Protein AF-A0A0E3QU26-F1 (afdb_monomer)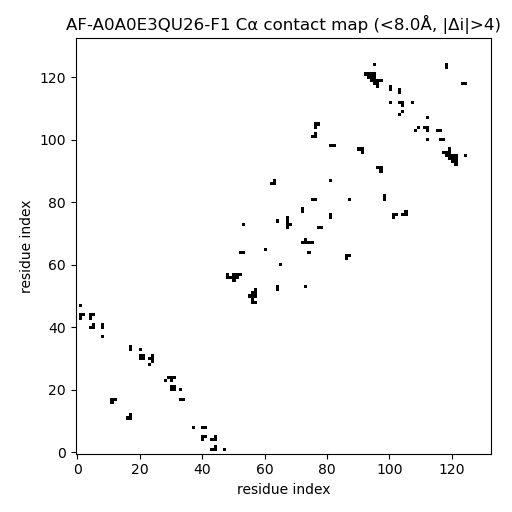

InterPro domains:
  IPR024227 Domain of unknown function DUF3795 [PF12675] (32-89)

pLDDT: mean 93.16, std 6.83, range [55.53, 98.5]

Sequence (133 aa):
MFDLVHKLEETLSNLQFDEYAKLKSEKNPVFEEYPVFIRLLKEIESLKCPVPCREGGGKPVCEIRNCVQGKGYLGCWECSDRCSCTKLDYLRSVHPNLDYHLDLIGKYGPERWFSKRGIHYRWQKESTEKTKP

Mean predicted aligned error: 4.83 Å

Secondary structure (DSSP, 8-state):
-HHHHHHHHHHHHHTTHHHHHHHHHTT-GGGGGHHHHHHHHHHHHHTS-SS-GGGT-SSSS-HHHHHHHHTT-SSGGG-TTGGG-GGGHHHHHH-TTHHHHHHHHHHH-TTTGGGG----SHHHHHHHHHT--

Organism: NCBI:txid1434108

Radius of gyration: 20.46 Å; Cα contacts (8 Å, |Δi|>4): 94; chains: 1; bounding box: 44×45×53 Å

Structure (mmCIF, N/CA/C/O backbone):
data_AF-A0A0E3QU26-F1
#
_entry.id   AF-A0A0E3QU26-F1
#
loop_
_atom_site.group_PDB
_atom_site.id
_atom_site.type_symbol
_atom_site.label_atom_id
_atom_site.label_alt_id
_atom_site.label_comp_id
_atom_site.label_asym_id
_atom_site.label_entity_id
_atom_site.label_seq_id
_atom_site.pdbx_PDB_ins_code
_atom_site.Cartn_x
_atom_site.Cartn_y
_atom_site.Cartn_z
_atom_site.occupancy
_atom_site.B_iso_or_equiv
_atom_site.auth_seq_id
_atom_site.auth_comp_id
_atom_site.auth_asym_id
_atom_site.auth_atom_id
_atom_site.pdbx_PDB_model_num
ATOM 1 N N . MET A 1 1 ? 7.324 -2.588 -0.032 1.00 87.38 1 MET A N 1
ATOM 2 C CA . MET A 1 1 ? 6.882 -2.808 -1.428 1.00 87.38 1 MET A CA 1
ATOM 3 C C . MET A 1 1 ? 7.282 -1.610 -2.266 1.00 87.38 1 MET A C 1
ATOM 5 O O . MET A 1 1 ? 8.192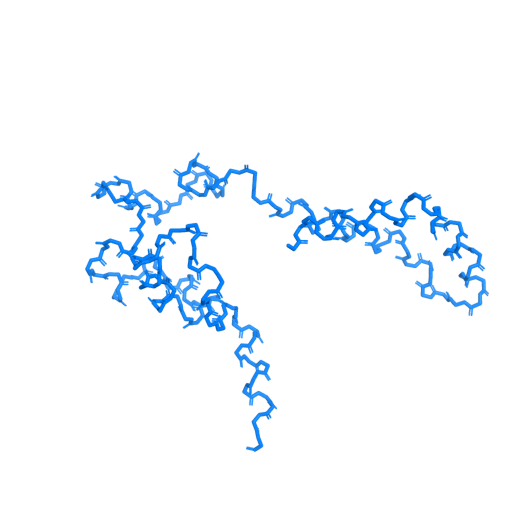 -1.789 -3.052 1.00 87.38 1 MET A O 1
ATOM 9 N N . PHE A 1 2 ? 6.751 -0.409 -2.016 1.00 93.06 2 PHE A N 1
ATOM 10 C CA . PHE A 1 2 ? 7.162 0.812 -2.730 1.00 93.06 2 PHE A CA 1
ATOM 11 C C . PHE A 1 2 ? 8.681 1.049 -2.735 1.00 93.06 2 PHE A C 1
ATOM 13 O O . PHE A 1 2 ? 9.247 1.265 -3.794 1.00 93.06 2 PHE A O 1
ATOM 20 N N . ASP A 1 3 ? 9.365 0.872 -1.599 1.00 92.38 3 ASP A N 1
ATOM 21 C CA . ASP A 1 3 ? 10.830 1.045 -1.550 1.00 92.38 3 ASP A CA 1
ATOM 22 C C . ASP A 1 3 ? 11.592 0.002 -2.393 1.00 92.38 3 ASP A C 1
ATOM 24 O O . ASP A 1 3 ? 12.688 0.266 -2.873 1.00 92.38 3 ASP A O 1
ATOM 28 N N . LEU A 1 4 ? 11.012 -1.190 -2.600 1.00 96.62 4 LEU A N 1
ATOM 29 C CA . LEU A 1 4 ? 11.594 -2.206 -3.485 1.00 96.62 4 LEU A CA 1
ATOM 30 C C . LEU A 1 4 ? 11.391 -1.848 -4.960 1.00 96.62 4 LEU A C 1
ATOM 32 O O . LEU A 1 4 ? 12.270 -2.129 -5.765 1.00 96.62 4 LEU A O 1
ATOM 36 N N . VAL A 1 5 ? 10.248 -1.245 -5.299 1.00 97.25 5 VAL A N 1
ATOM 37 C CA . VAL A 1 5 ? 9.958 -0.748 -6.653 1.00 97.25 5 VAL A CA 1
ATOM 38 C C . VAL A 1 5 ? 10.921 0.385 -6.997 1.00 97.25 5 VAL A C 1
ATOM 40 O O . VAL A 1 5 ? 11.617 0.281 -8.001 1.00 97.25 5 VAL A O 1
ATOM 43 N N . HIS A 1 6 ? 11.066 1.353 -6.088 1.00 96.25 6 HIS A N 1
ATOM 44 C CA . HIS A 1 6 ? 12.020 2.451 -6.217 1.00 96.25 6 HIS A CA 1
ATOM 45 C C . HIS A 1 6 ? 13.453 1.957 -6.405 1.00 96.25 6 HIS A C 1
ATOM 47 O O . HIS A 1 6 ? 14.135 2.335 -7.351 1.00 96.25 6 HIS A O 1
ATOM 53 N N . LYS A 1 7 ? 13.895 1.021 -5.558 1.00 97.88 7 LYS A N 1
ATOM 54 C CA . LYS A 1 7 ? 15.232 0.434 -5.680 1.00 97.88 7 LYS A CA 1
ATOM 55 C C . LYS A 1 7 ? 15.440 -0.288 -7.016 1.00 97.88 7 LYS A C 1
ATOM 57 O O . LYS A 1 7 ? 16.549 -0.275 -7.546 1.00 97.88 7 LYS A O 1
ATOM 62 N N . LEU A 1 8 ? 14.412 -0.956 -7.543 1.00 98.25 8 LEU A N 1
ATOM 63 C CA . LEU A 1 8 ? 14.492 -1.609 -8.848 1.00 98.25 8 LEU A CA 1
ATOM 64 C C . LEU A 1 8 ? 14.623 -0.577 -9.974 1.00 98.25 8 LEU A C 1
ATOM 66 O O . LEU A 1 8 ? 15.496 -0.744 -10.820 1.00 98.25 8 LEU A O 1
ATOM 70 N N . GLU A 1 9 ? 13.799 0.474 -9.969 1.00 97.75 9 GLU A N 1
ATOM 71 C CA . GLU A 1 9 ? 13.859 1.563 -10.954 1.00 97.75 9 GLU A CA 1
ATOM 72 C C . GLU A 1 9 ? 15.235 2.242 -10.950 1.00 97.75 9 GLU A C 1
ATOM 74 O O . GLU A 1 9 ? 15.885 2.310 -11.995 1.00 97.75 9 GLU A O 1
ATOM 79 N N . GLU A 1 10 ? 15.742 2.589 -9.765 1.00 98.12 10 GLU A N 1
ATOM 80 C CA . GLU A 1 10 ? 17.069 3.181 -9.581 1.00 98.12 10 GLU A CA 1
ATOM 81 C C . GLU A 1 10 ? 18.178 2.250 -10.099 1.00 98.12 10 GLU A C 1
ATOM 83 O O . GLU A 1 10 ? 19.086 2.678 -10.814 1.00 98.12 10 GLU A O 1
ATOM 88 N N . THR A 1 11 ? 18.097 0.951 -9.788 1.00 98.44 11 THR A N 1
ATOM 89 C CA . THR A 1 11 ? 19.085 -0.040 -10.247 1.00 98.44 11 THR A CA 1
ATOM 90 C C . THR A 1 11 ? 19.093 -0.157 -11.772 1.00 98.44 11 THR A C 1
ATOM 92 O O . THR A 1 11 ? 20.164 -0.192 -12.376 1.00 98.44 11 THR A O 1
ATOM 95 N N . LEU A 1 12 ? 17.919 -0.200 -12.408 1.00 98.38 12 LEU A N 1
ATOM 96 C CA . LEU A 1 12 ? 17.795 -0.271 -13.866 1.00 98.38 12 LEU A CA 1
ATOM 97 C C . LEU A 1 12 ? 18.330 0.995 -14.543 1.00 98.38 12 LEU A C 1
ATOM 99 O O . LEU A 1 12 ? 19.028 0.895 -15.553 1.00 98.38 12 LEU A O 1
ATOM 103 N N . SER A 1 13 ? 18.049 2.166 -13.966 1.00 97.69 13 SER A N 1
ATOM 104 C CA . SER A 1 13 ? 18.562 3.451 -14.443 1.00 97.69 13 SER A CA 1
ATOM 105 C C . SER A 1 13 ? 20.088 3.527 -14.337 1.00 97.69 13 SER A C 1
ATOM 107 O O . SER A 1 13 ? 20.760 3.867 -15.306 1.00 97.69 13 SER A O 1
ATOM 109 N N . ASN A 1 14 ? 20.660 3.150 -13.189 1.00 98.38 14 ASN A N 1
ATOM 110 C CA . ASN A 1 14 ? 22.110 3.181 -12.958 1.00 98.38 14 ASN A CA 1
ATOM 111 C C . ASN A 1 14 ? 22.887 2.232 -13.880 1.00 98.38 14 ASN A C 1
ATOM 113 O O . ASN A 1 14 ? 24.047 2.485 -14.195 1.00 98.38 14 ASN A O 1
ATOM 117 N N . LEU A 1 15 ? 22.254 1.140 -14.311 1.00 98.19 15 LEU A N 1
ATOM 118 C CA . LEU A 1 15 ? 22.818 0.188 -15.267 1.00 98.19 15 LEU A CA 1
ATOM 119 C C . LEU A 1 15 ? 22.576 0.580 -16.732 1.00 98.19 15 LEU A C 1
ATOM 121 O O . LEU A 1 15 ? 23.006 -0.161 -17.614 1.00 98.19 15 LEU A O 1
ATOM 125 N N . GLN A 1 16 ? 21.881 1.693 -16.994 1.00 97.88 16 GLN A N 1
ATOM 126 C CA . GLN A 1 16 ? 21.469 2.120 -18.337 1.00 97.88 16 GLN A CA 1
ATOM 127 C C . GLN A 1 16 ? 20.737 0.999 -19.092 1.00 97.88 16 GLN A C 1
ATOM 129 O O . GLN A 1 16 ? 21.029 0.671 -20.245 1.00 97.88 16 GLN A O 1
ATOM 134 N N . PHE A 1 17 ? 19.808 0.331 -18.403 1.00 98.38 17 PHE A N 1
ATOM 135 C CA . PHE A 1 17 ? 19.120 -0.837 -18.954 1.00 98.38 17 PHE A CA 1
ATOM 136 C C . PHE A 1 17 ? 18.205 -0.487 -20.142 1.00 98.38 17 PHE A C 1
ATOM 138 O O . PHE A 1 17 ? 17.853 -1.362 -20.929 1.00 98.38 17 PHE A O 1
ATOM 145 N N . ASP A 1 18 ? 17.854 0.785 -20.319 1.00 98.19 18 ASP A N 1
ATOM 146 C CA . ASP A 1 18 ? 17.197 1.309 -21.517 1.00 98.19 18 ASP A CA 1
ATOM 147 C C . ASP A 1 18 ? 18.009 1.054 -22.794 1.00 98.19 18 ASP A C 1
ATOM 149 O O . ASP A 1 18 ? 17.445 0.598 -23.792 1.00 98.19 18 ASP A O 1
ATOM 153 N N . GLU A 1 19 ? 19.329 1.243 -22.756 1.00 98.38 19 GLU A N 1
ATOM 154 C CA . GLU A 1 19 ? 20.207 0.943 -23.895 1.00 98.38 19 GLU A CA 1
ATOM 155 C C . GLU A 1 19 ? 20.256 -0.562 -24.181 1.00 98.38 19 GLU A C 1
ATOM 157 O O . GLU A 1 19 ? 20.181 -0.994 -25.335 1.00 98.38 19 GLU A O 1
ATOM 162 N N . TYR A 1 20 ? 20.297 -1.388 -23.129 1.00 98.00 20 TYR A N 1
ATOM 163 C CA . TYR A 1 20 ? 20.200 -2.841 -23.282 1.00 98.00 20 TYR A CA 1
ATOM 164 C C . TYR A 1 20 ? 18.860 -3.256 -23.901 1.00 98.00 20 TYR A C 1
ATOM 166 O O . TYR A 1 20 ? 18.831 -4.090 -24.809 1.00 98.00 20 TYR A O 1
ATOM 174 N N . ALA A 1 21 ? 17.752 -2.677 -23.437 1.00 98.25 21 ALA A N 1
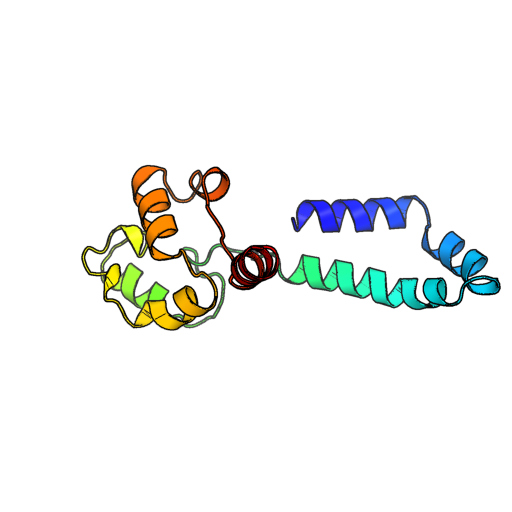ATOM 175 C CA . ALA A 1 21 ? 16.425 -2.962 -23.965 1.00 98.25 21 ALA A CA 1
ATOM 176 C C . ALA A 1 21 ? 16.317 -2.573 -25.445 1.00 98.25 21 ALA A C 1
ATOM 178 O O . ALA A 1 21 ? 15.832 -3.371 -26.246 1.00 98.25 21 ALA A O 1
ATOM 179 N N . LYS A 1 22 ? 16.857 -1.412 -25.828 1.00 98.12 22 LYS A N 1
ATOM 180 C CA . LYS A 1 22 ? 16.924 -0.953 -27.221 1.00 98.12 22 LYS A CA 1
ATOM 181 C C . LYS A 1 22 ? 17.755 -1.877 -28.112 1.00 98.12 22 LYS A C 1
ATOM 183 O O . LYS A 1 22 ? 17.345 -2.172 -29.225 1.00 98.12 22 LYS A O 1
ATOM 188 N N . LEU A 1 23 ? 18.899 -2.368 -27.634 1.00 98.06 23 LEU A N 1
ATOM 189 C CA . LEU A 1 23 ? 19.687 -3.362 -28.371 1.00 98.06 23 LEU A CA 1
ATOM 190 C C . LEU A 1 23 ? 18.922 -4.686 -28.508 1.00 98.06 23 LEU A C 1
ATOM 192 O O . LEU A 1 23 ? 18.978 -5.365 -29.532 1.00 98.06 23 LEU A O 1
ATOM 196 N N . LYS A 1 24 ? 18.224 -5.101 -27.447 1.00 98.00 24 LYS A N 1
ATOM 197 C CA . LYS A 1 24 ? 17.554 -6.399 -27.402 1.00 98.00 24 LYS A CA 1
ATOM 198 C C . LYS A 1 24 ? 16.256 -6.425 -28.207 1.00 98.00 24 LYS A C 1
ATOM 200 O O . LYS A 1 24 ? 15.897 -7.505 -28.690 1.00 98.00 24 LYS A O 1
ATOM 205 N N . SER A 1 25 ? 15.592 -5.282 -28.384 1.00 97.88 25 SER A N 1
ATOM 206 C CA . SER A 1 25 ? 14.343 -5.181 -29.143 1.00 97.88 25 SER A CA 1
ATOM 207 C C . SER A 1 25 ? 14.497 -5.625 -30.597 1.00 97.88 25 SER A C 1
ATOM 209 O O . SER A 1 25 ? 13.581 -6.249 -31.122 1.00 97.88 25 SER A O 1
ATOM 211 N N . GLU A 1 26 ? 15.690 -5.484 -31.190 1.00 97.25 26 GLU A N 1
ATOM 212 C CA . GLU A 1 26 ? 16.013 -5.986 -32.538 1.00 97.25 26 GLU A CA 1
ATOM 213 C C . GLU A 1 26 ? 15.693 -7.478 -32.738 1.00 97.25 26 GLU A C 1
ATOM 215 O O . GLU A 1 26 ? 15.409 -7.922 -33.849 1.00 97.25 26 GLU A O 1
ATOM 220 N N . LYS A 1 27 ? 15.774 -8.277 -31.665 1.00 97.94 27 LYS A N 1
ATOM 221 C CA . LYS A 1 27 ? 15.555 -9.735 -31.695 1.00 97.94 27 LYS A CA 1
ATOM 222 C C . LYS A 1 27 ? 14.399 -10.190 -30.813 1.00 97.94 27 LYS A C 1
ATOM 224 O O . LYS A 1 27 ? 14.015 -11.356 -30.874 1.00 97.94 27 LYS A O 1
ATOM 229 N N . ASN A 1 28 ? 13.893 -9.319 -29.947 1.00 97.94 28 ASN A N 1
ATOM 230 C CA . ASN A 1 28 ? 12.790 -9.619 -29.049 1.00 97.94 28 ASN A CA 1
ATOM 231 C C . ASN A 1 28 ? 11.915 -8.368 -28.850 1.00 97.94 28 ASN A C 1
ATOM 233 O O . ASN A 1 28 ? 12.219 -7.566 -27.962 1.00 97.94 28 ASN A O 1
ATOM 237 N N . PRO A 1 29 ? 10.806 -8.245 -29.602 1.00 97.25 29 PRO A N 1
ATOM 238 C CA . PRO A 1 29 ? 9.920 -7.081 -29.563 1.00 97.25 29 PRO A CA 1
ATOM 239 C C . PRO A 1 29 ? 9.357 -6.742 -28.178 1.00 97.25 29 PRO A C 1
ATOM 241 O O . PRO A 1 29 ? 9.009 -5.599 -27.927 1.00 97.25 29 PRO A O 1
ATOM 244 N N . VAL A 1 30 ? 9.322 -7.689 -27.229 1.00 98.25 30 VAL A N 1
ATOM 245 C CA . VAL A 1 30 ? 8.890 -7.405 -25.845 1.00 98.25 30 VAL A CA 1
ATOM 246 C C . VAL A 1 30 ? 9.729 -6.294 -25.204 1.00 98.25 30 VAL A C 1
ATOM 248 O O . VAL A 1 30 ? 9.223 -5.541 -24.379 1.00 98.25 30 VAL A O 1
ATOM 251 N N . PHE A 1 31 ? 11.003 -6.155 -25.583 1.00 98.31 31 PHE A N 1
ATOM 252 C CA . PHE A 1 31 ? 11.859 -5.097 -25.045 1.00 98.31 31 PHE A CA 1
ATOM 253 C C . PHE A 1 31 ? 11.499 -3.692 -25.557 1.00 98.31 31 PHE A C 1
ATOM 255 O O . PHE A 1 31 ? 11.919 -2.715 -24.940 1.00 98.31 31 PHE A O 1
ATOM 262 N N . GLU A 1 32 ? 10.667 -3.561 -26.597 1.00 98.19 32 GLU A N 1
ATOM 263 C CA . GLU A 1 32 ? 10.081 -2.272 -26.998 1.00 98.19 32 GLU A CA 1
ATOM 264 C C . GLU A 1 32 ? 9.139 -1.713 -25.919 1.00 98.19 32 GLU A C 1
ATOM 266 O O . GLU A 1 32 ? 8.993 -0.500 -25.796 1.00 98.19 32 GLU A O 1
ATOM 271 N N . GLU A 1 33 ? 8.567 -2.580 -25.076 1.00 98.50 33 GLU A N 1
ATOM 272 C CA . GLU A 1 33 ? 7.682 -2.203 -23.967 1.00 98.50 33 GLU A CA 1
ATOM 273 C C . GLU A 1 33 ? 8.444 -1.698 -22.731 1.00 98.50 33 GLU A C 1
ATOM 275 O O . GLU A 1 33 ? 7.830 -1.312 -21.733 1.00 98.50 33 GLU A O 1
ATOM 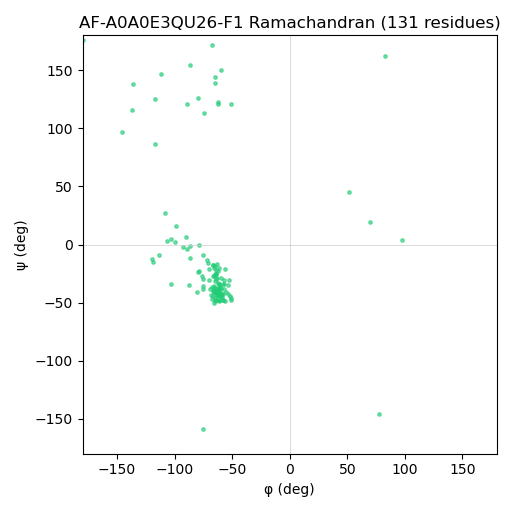280 N N . TYR A 1 34 ? 9.780 -1.657 -22.757 1.00 98.38 34 TYR A N 1
ATOM 281 C CA . TYR A 1 34 ? 10.576 -1.184 -21.621 1.00 98.38 34 TYR A CA 1
ATOM 282 C C . TYR A 1 34 ? 10.166 0.217 -21.114 1.00 98.38 34 TYR A C 1
ATOM 284 O O . TYR A 1 34 ? 10.004 0.381 -19.901 1.00 98.38 34 TYR A O 1
ATOM 292 N N . PRO A 1 35 ? 9.882 1.221 -21.971 1.00 98.12 35 PRO A N 1
ATOM 293 C CA . PRO A 1 35 ? 9.362 2.505 -21.507 1.00 98.12 35 PRO A CA 1
ATOM 294 C C . PRO A 1 35 ? 8.011 2.381 -20.792 1.00 98.12 35 PRO A C 1
ATOM 296 O O . PRO A 1 35 ? 7.739 3.132 -19.857 1.00 98.12 35 PRO A O 1
ATOM 299 N N . VAL A 1 36 ? 7.154 1.445 -21.209 1.00 98.38 36 VAL A N 1
ATOM 300 C CA . VAL A 1 36 ? 5.865 1.174 -20.553 1.00 98.38 36 VAL A CA 1
ATOM 301 C C . VAL A 1 36 ? 6.090 0.556 -19.179 1.00 98.38 36 VAL A C 1
ATOM 303 O O . VAL A 1 36 ? 5.477 0.992 -18.205 1.00 98.38 36 VAL A O 1
ATOM 306 N N . PHE A 1 37 ? 7.015 -0.397 -19.082 1.00 98.06 37 PHE A N 1
ATOM 307 C CA . PHE A 1 37 ? 7.417 -1.008 -17.821 1.00 98.06 37 PHE A CA 1
ATOM 308 C C . PHE A 1 37 ? 7.943 0.031 -16.820 1.00 98.06 37 PHE A C 1
ATOM 310 O O . PHE A 1 37 ? 7.464 0.073 -15.688 1.00 98.06 37 PHE A O 1
ATOM 317 N N . ILE A 1 38 ? 8.843 0.929 -17.237 1.00 98.19 38 ILE A N 1
ATOM 318 C CA . ILE A 1 38 ? 9.352 2.000 -16.365 1.00 98.19 38 ILE A CA 1
ATOM 319 C C . ILE A 1 38 ? 8.239 2.956 -15.927 1.00 98.19 38 ILE A C 1
ATOM 321 O O . ILE A 1 38 ? 8.176 3.317 -14.752 1.00 98.19 38 ILE A O 1
ATOM 325 N N . ARG A 1 39 ? 7.319 3.337 -16.826 1.00 98.00 39 ARG A N 1
ATOM 326 C CA . ARG A 1 39 ? 6.146 4.137 -16.432 1.00 98.00 39 ARG A CA 1
ATOM 327 C C . ARG A 1 39 ? 5.310 3.420 -15.377 1.00 98.00 39 ARG A C 1
ATOM 329 O O . ARG A 1 39 ? 4.913 4.049 -14.405 1.00 98.00 39 ARG A O 1
ATOM 336 N N . LEU A 1 40 ? 5.086 2.116 -15.527 1.00 98.06 40 LEU A N 1
ATOM 337 C CA . LEU A 1 40 ? 4.333 1.335 -14.550 1.00 98.06 40 LEU A CA 1
ATOM 338 C C . LEU A 1 40 ? 5.022 1.296 -13.177 1.00 98.06 40 LEU A C 1
ATOM 340 O O . LEU A 1 40 ? 4.333 1.431 -12.170 1.00 98.06 40 LEU A O 1
ATOM 344 N N . LEU A 1 41 ? 6.353 1.154 -13.108 1.00 97.50 41 LEU A N 1
ATOM 345 C CA . LEU A 1 41 ? 7.082 1.225 -11.831 1.00 97.50 41 LEU A CA 1
ATOM 346 C C . LEU A 1 41 ? 6.860 2.579 -11.139 1.00 97.50 41 LEU A C 1
ATOM 348 O O . LEU A 1 41 ? 6.504 2.614 -9.961 1.00 97.50 41 LEU A O 1
ATOM 352 N N . LYS A 1 42 ? 6.958 3.678 -11.896 1.00 95.88 42 LYS A N 1
ATOM 353 C CA . LYS A 1 42 ? 6.720 5.039 -11.389 1.00 95.88 42 LYS A CA 1
ATOM 354 C C . LYS A 1 42 ? 5.282 5.246 -10.917 1.00 95.88 42 LYS A C 1
ATOM 356 O O . LYS A 1 42 ? 5.064 5.844 -9.867 1.00 95.88 42 LYS A O 1
ATOM 361 N N . GLU A 1 43 ? 4.305 4.704 -11.640 1.00 97.19 43 GLU A N 1
ATOM 362 C CA . GLU A 1 43 ? 2.905 4.729 -11.204 1.00 97.19 43 GLU A CA 1
ATOM 363 C C . GLU A 1 43 ? 2.678 3.893 -9.941 1.00 97.19 43 GLU A C 1
ATOM 365 O O . GLU A 1 43 ? 1.906 4.280 -9.074 1.00 97.19 43 GLU A O 1
ATOM 370 N N . ILE A 1 44 ? 3.372 2.767 -9.766 1.00 96.25 44 ILE A N 1
ATOM 371 C CA . ILE A 1 44 ? 3.283 2.006 -8.514 1.00 96.25 44 ILE A CA 1
ATOM 372 C C . ILE A 1 44 ? 3.875 2.811 -7.349 1.00 96.25 44 ILE A C 1
ATOM 374 O O . ILE A 1 44 ? 3.302 2.808 -6.259 1.00 96.25 44 ILE A O 1
ATOM 378 N N . GLU A 1 45 ? 4.995 3.507 -7.549 1.00 93.94 45 GLU A N 1
ATOM 379 C CA . GLU A 1 45 ? 5.587 4.385 -6.532 1.00 93.94 45 GLU A CA 1
ATOM 380 C C . GLU A 1 45 ? 4.663 5.544 -6.146 1.00 93.94 45 GLU A C 1
ATOM 382 O O . GLU A 1 45 ? 4.551 5.856 -4.958 1.00 93.94 45 GLU A O 1
ATOM 387 N N . SER A 1 46 ? 3.947 6.126 -7.114 1.00 90.94 46 SER A N 1
ATOM 388 C CA . SER A 1 46 ? 3.015 7.239 -6.884 1.00 90.94 46 SER A CA 1
ATOM 389 C C . SER A 1 46 ? 1.847 6.864 -5.956 1.00 90.94 46 SER A C 1
ATOM 391 O O . SER A 1 46 ? 1.291 7.724 -5.272 1.00 90.94 46 SER A O 1
ATOM 393 N N . LEU A 1 47 ? 1.519 5.570 -5.849 1.00 91.38 47 LEU A N 1
ATOM 394 C CA . LEU A 1 47 ? 0.492 5.053 -4.939 1.00 91.38 47 LEU A CA 1
ATOM 395 C C . LEU A 1 47 ? 0.932 5.012 -3.464 1.00 91.38 47 LEU A C 1
ATOM 397 O O . LEU A 1 47 ? 0.102 4.739 -2.587 1.00 91.38 47 LEU A O 1
ATOM 401 N N . LYS A 1 48 ? 2.214 5.255 -3.148 1.00 90.00 48 LYS A N 1
ATOM 402 C CA . LYS A 1 48 ? 2.695 5.314 -1.760 1.00 90.00 48 LYS A CA 1
ATOM 403 C C . LYS A 1 48 ? 1.990 6.459 -1.032 1.00 90.00 48 LYS A C 1
ATOM 405 O O . LYS A 1 48 ? 2.103 7.620 -1.409 1.00 90.00 48 LYS A O 1
ATOM 410 N N . CYS A 1 49 ? 1.277 6.138 0.048 1.00 87.00 49 CYS A N 1
ATOM 411 C CA . CYS A 1 49 ? 0.615 7.158 0.859 1.00 87.00 49 CYS A CA 1
ATOM 412 C C . CYS A 1 49 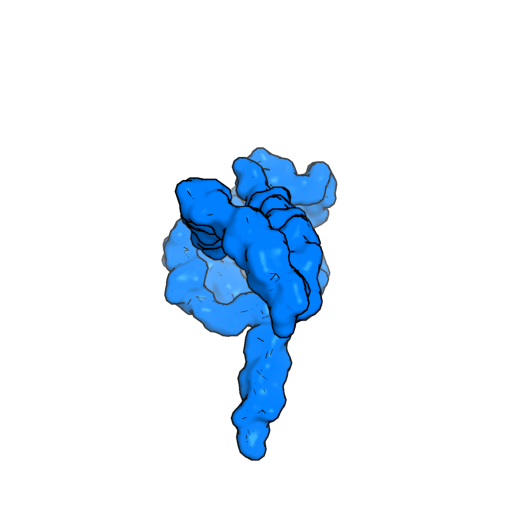? 1.662 8.116 1.465 1.00 87.00 49 CYS A C 1
ATOM 414 O O . CYS A 1 49 ? 2.533 7.640 2.197 1.00 87.00 49 CYS A O 1
ATOM 416 N N . PRO A 1 50 ? 1.576 9.437 1.212 1.00 86.00 50 PRO A N 1
ATOM 417 C CA . PRO A 1 50 ? 2.536 10.405 1.747 1.00 86.00 50 PRO A CA 1
ATOM 418 C C . PRO A 1 50 ? 2.307 10.685 3.236 1.00 86.00 50 PRO A C 1
ATOM 420 O O . PRO A 1 50 ? 3.242 10.991 3.966 1.00 86.00 50 PRO A O 1
ATOM 423 N N . VAL A 1 51 ? 1.055 10.568 3.682 1.00 88.19 51 VAL A N 1
ATOM 424 C CA . VAL A 1 51 ? 0.622 10.800 5.061 1.00 88.19 51 VAL A CA 1
ATOM 425 C C . VAL A 1 51 ? -0.333 9.668 5.453 1.00 88.19 51 VAL A C 1
ATOM 427 O O . VAL A 1 51 ? -1.178 9.281 4.636 1.00 88.19 51 VAL A O 1
ATOM 430 N N . PRO A 1 52 ? -0.239 9.107 6.671 1.00 83.75 52 PRO A N 1
ATOM 431 C CA . PRO A 1 52 ? -1.201 8.125 7.156 1.00 83.75 52 PRO A CA 1
ATOM 432 C C . PRO A 1 52 ? -2.630 8.682 7.200 1.00 83.75 52 PRO A C 1
ATOM 434 O O . PRO A 1 52 ? -2.850 9.860 7.479 1.00 83.75 52 PRO A O 1
ATOM 437 N N . CYS A 1 53 ? -3.639 7.823 7.023 1.00 83.25 53 CYS A N 1
ATOM 438 C CA . CYS A 1 53 ? -5.048 8.240 7.072 1.00 83.25 53 CYS A CA 1
ATOM 439 C C . CYS A 1 53 ? -5.417 8.994 8.363 1.00 83.25 53 CYS A C 1
ATOM 441 O O . CYS A 1 53 ? -6.231 9.915 8.313 1.00 83.25 53 CYS A O 1
ATOM 443 N N . ARG A 1 54 ? -4.816 8.622 9.505 1.00 81.38 54 ARG A N 1
ATOM 444 C CA . ARG A 1 54 ? -5.044 9.251 10.821 1.00 81.38 54 ARG A CA 1
ATOM 445 C C . ARG A 1 54 ? -4.546 10.697 10.888 1.00 81.38 54 ARG A C 1
ATOM 447 O O . ARG A 1 54 ? -5.106 11.492 11.629 1.00 81.38 54 ARG A O 1
ATOM 454 N N . GLU A 1 55 ? -3.544 11.031 10.086 1.00 85.69 55 GLU A N 1
ATOM 455 C CA . GLU A 1 55 ? -2.918 12.355 10.018 1.00 85.69 55 GLU A CA 1
ATOM 456 C C . GLU A 1 55 ? -3.456 13.182 8.838 1.00 85.69 55 GLU A C 1
ATOM 458 O O . GLU A 1 55 ? -2.876 14.188 8.453 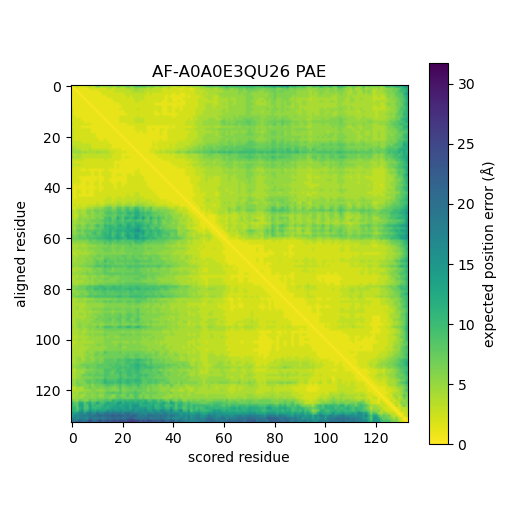1.00 85.69 55 GLU A O 1
ATOM 463 N N . GLY A 1 56 ? -4.592 12.771 8.261 1.00 83.06 56 GLY A N 1
ATOM 464 C CA . GLY A 1 56 ? -5.255 13.496 7.173 1.00 83.06 56 GLY A CA 1
ATOM 465 C C . GLY A 1 56 ? -4.952 12.966 5.771 1.00 83.06 56 GLY A C 1
ATOM 466 O O . GLY A 1 56 ? -5.460 13.519 4.801 1.00 83.06 56 GLY A O 1
ATOM 467 N N . GLY A 1 57 ? -4.198 11.871 5.643 1.00 87.69 57 GLY 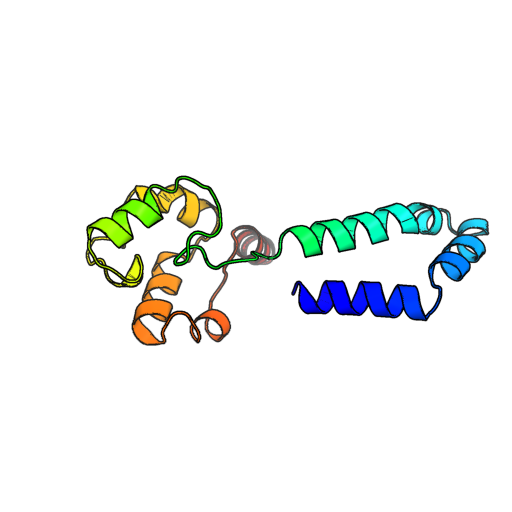A N 1
ATOM 468 C CA . GLY A 1 57 ? -3.962 11.218 4.355 1.00 87.69 57 GLY A CA 1
ATOM 469 C C . GLY A 1 57 ? -5.204 10.561 3.736 1.00 87.69 57 GLY A C 1
ATOM 470 O O . GLY A 1 57 ? -6.257 10.418 4.365 1.00 87.69 57 GLY A O 1
ATOM 471 N N . GLY A 1 58 ? -5.074 10.100 2.492 1.00 85.56 58 GLY A N 1
ATOM 472 C CA . GLY A 1 58 ? -6.163 9.470 1.742 1.00 85.56 58 GLY A CA 1
ATOM 473 C C . GLY A 1 58 ? -7.166 10.485 1.184 1.00 85.56 58 GLY A C 1
ATOM 474 O O . GLY A 1 58 ? -6.797 11.585 0.786 1.00 85.56 58 GLY A O 1
ATOM 475 N N . LYS A 1 59 ? -8.451 10.112 1.118 1.00 86.62 59 LYS A N 1
ATOM 476 C CA . LYS A 1 59 ? -9.505 11.003 0.599 1.00 86.62 59 LYS A CA 1
ATOM 477 C C . LYS A 1 59 ? -9.674 12.239 1.501 1.00 86.62 59 LYS A C 1
ATOM 479 O O . LYS A 1 59 ? -9.635 12.066 2.724 1.00 86.62 59 LYS A O 1
ATOM 484 N N . PRO A 1 60 ? -9.961 13.438 0.949 1.00 85.50 60 PRO A N 1
ATOM 485 C CA . PRO A 1 60 ? -10.196 14.649 1.746 1.00 85.50 60 PRO A CA 1
ATOM 486 C C . PRO A 1 60 ? -11.300 14.465 2.794 1.00 85.50 60 PRO A C 1
ATOM 488 O O . PRO A 1 60 ? -11.141 14.836 3.955 1.00 85.50 60 PRO A O 1
ATOM 491 N N . VAL A 1 61 ? -12.383 13.784 2.410 1.00 89.12 61 VAL A N 1
ATOM 492 C CA . VAL A 1 61 ? -13.488 13.416 3.300 1.00 89.12 61 VAL A CA 1
ATOM 493 C C . VAL A 1 61 ? -13.575 11.895 3.387 1.00 89.12 61 VAL A C 1
ATOM 495 O O . VAL A 1 61 ? -13.655 11.204 2.370 1.00 89.12 61 VAL A O 1
ATOM 498 N N . CYS A 1 62 ? -13.541 11.368 4.610 1.00 91.81 62 CYS A N 1
ATOM 499 C CA . CYS A 1 62 ? -13.651 9.940 4.890 1.00 91.81 62 CYS A CA 1
ATOM 500 C C . CYS A 1 62 ? -14.579 9.723 6.088 1.00 91.81 62 CYS A C 1
ATOM 502 O O . CYS A 1 62 ? -14.255 10.110 7.210 1.00 91.81 62 CYS A O 1
ATOM 504 N N . GLU A 1 63 ? -15.716 9.068 5.860 1.00 93.56 63 GLU A N 1
ATOM 505 C CA . GLU A 1 63 ? -16.723 8.827 6.901 1.00 93.56 63 GLU A CA 1
ATOM 506 C C . GLU A 1 63 ? -16.189 7.984 8.063 1.00 93.56 63 GLU A C 1
ATOM 508 O O . GLU A 1 63 ? -16.510 8.245 9.221 1.00 93.56 63 GLU A O 1
ATOM 513 N N . ILE A 1 64 ? -15.340 6.992 7.772 1.00 93.94 64 ILE A N 1
ATOM 514 C CA . ILE A 1 64 ? -14.720 6.141 8.796 1.00 93.94 64 ILE A CA 1
ATOM 515 C C . ILE A 1 64 ? -13.796 6.977 9.686 1.00 93.94 64 ILE A C 1
ATOM 517 O O . ILE A 1 64 ? -13.864 6.872 10.909 1.00 93.94 64 ILE A O 1
ATOM 521 N N . ARG A 1 65 ? -12.963 7.836 9.082 1.00 92.88 65 ARG A N 1
ATOM 522 C CA . ARG A 1 65 ? -12.045 8.714 9.820 1.00 92.88 65 ARG A CA 1
ATOM 523 C C . ARG A 1 65 ? -12.811 9.692 10.701 1.00 92.88 65 ARG A C 1
ATOM 525 O O . ARG A 1 65 ? -12.505 9.792 11.884 1.00 92.88 65 ARG A O 1
ATOM 532 N N . ASN A 1 66 ? -13.828 10.346 10.145 1.00 93.56 66 ASN A N 1
ATOM 533 C CA . ASN A 1 66 ? -14.657 11.291 10.888 1.00 93.56 66 ASN A CA 1
ATOM 534 C C . ASN A 1 66 ? -15.367 10.601 12.064 1.00 93.56 66 ASN A C 1
ATOM 536 O O . ASN A 1 66 ? -15.426 11.153 13.156 1.00 93.56 66 ASN A O 1
ATOM 540 N N . CYS A 1 67 ? -15.855 9.371 11.867 1.00 95.44 67 CYS A N 1
ATOM 541 C CA . CYS A 1 67 ? -16.466 8.566 12.926 1.00 95.44 67 CYS A CA 1
ATOM 542 C C . CYS A 1 67 ? -15.479 8.262 14.065 1.00 95.44 67 CYS A C 1
ATOM 544 O O . CYS A 1 67 ? -15.799 8.470 15.231 1.00 95.44 67 CYS A O 1
ATOM 546 N N . VAL A 1 68 ? -14.271 7.798 13.731 1.00 94.31 68 VAL A N 1
ATOM 547 C CA . VAL A 1 68 ? -13.209 7.489 14.704 1.00 94.31 68 VAL A CA 1
ATOM 548 C C . VAL A 1 68 ? -12.805 8.736 15.495 1.00 94.31 68 VAL A C 1
ATOM 550 O O . VAL A 1 68 ? -12.792 8.696 16.722 1.00 94.31 68 VAL A O 1
ATOM 553 N N . GLN A 1 69 ? -12.563 9.856 14.807 1.00 92.56 69 GLN A N 1
ATOM 554 C CA . GLN A 1 69 ? -12.206 11.130 15.439 1.00 92.56 69 GLN A CA 1
ATOM 555 C C . GLN A 1 69 ? -13.333 11.666 16.329 1.00 92.56 69 GLN A C 1
ATOM 557 O O . GLN A 1 69 ? -13.073 12.078 17.454 1.00 92.56 69 GLN A O 1
ATOM 562 N N . GLY A 1 70 ? -14.587 11.604 15.868 1.00 95.44 70 GLY A N 1
ATOM 563 C CA . GLY A 1 70 ? -15.752 12.045 16.640 1.00 95.44 70 GLY A CA 1
ATOM 564 C C . GLY A 1 70 ? -15.996 11.226 17.911 1.00 95.44 70 GLY A C 1
ATOM 565 O O . GLY A 1 70 ? -16.566 11.742 18.866 1.00 95.44 70 GLY A O 1
ATOM 566 N N . LYS A 1 71 ? -15.534 9.970 17.949 1.00 96.06 71 LYS A N 1
ATOM 567 C CA . LYS A 1 71 ? -15.553 9.120 19.150 1.00 96.06 71 LYS A CA 1
ATOM 568 C C . LYS A 1 71 ? -14.300 9.261 20.026 1.00 96.06 71 LYS A C 1
ATOM 570 O O . LYS A 1 71 ? -14.237 8.631 21.075 1.00 96.06 71 LYS A O 1
ATOM 575 N N . GLY A 1 72 ? -13.307 10.050 19.608 1.00 95.38 72 GLY A N 1
ATOM 576 C CA . GLY A 1 72 ? -12.026 10.177 20.308 1.00 95.38 72 GLY A CA 1
ATOM 577 C C . GLY A 1 72 ? -11.147 8.925 20.234 1.00 95.38 72 GLY A C 1
ATOM 578 O O . GLY A 1 72 ? -10.252 8.767 21.058 1.00 95.38 72 GLY A O 1
ATOM 579 N N . TYR A 1 73 ? -11.401 8.033 19.274 1.00 95.12 73 TYR A N 1
ATOM 580 C CA . TYR A 1 73 ? -10.632 6.803 19.104 1.00 95.12 73 TYR A CA 1
ATOM 581 C C . TYR A 1 73 ? -9.395 7.020 18.233 1.00 95.12 73 TYR A C 1
ATOM 583 O O . TYR A 1 73 ? -9.378 7.869 17.340 1.00 95.12 73 TYR A O 1
ATOM 591 N N . LEU A 1 74 ? -8.371 6.188 18.422 1.00 92.19 74 LEU A N 1
ATOM 592 C CA . LEU A 1 74 ? -7.214 6.136 17.521 1.00 92.19 74 LEU A CA 1
ATOM 593 C C . LEU A 1 74 ? -7.507 5.352 16.238 1.00 92.19 74 LEU A C 1
ATOM 595 O O . LEU A 1 74 ? -6.847 5.563 15.216 1.00 92.19 74 LEU A O 1
ATOM 599 N N . GLY A 1 75 ? -8.501 4.466 16.275 1.00 93.88 75 GLY A N 1
ATOM 600 C CA . GLY A 1 75 ? -8.949 3.701 15.123 1.00 93.88 75 GLY A CA 1
ATOM 601 C C . GLY A 1 75 ? -10.103 2.761 15.437 1.00 93.88 75 GLY A C 1
ATOM 602 O O . GLY A 1 75 ? -10.537 2.620 16.576 1.00 93.88 75 GLY A O 1
ATOM 603 N N . CYS A 1 76 ? -10.613 2.090 14.403 1.00 95.88 76 CYS A N 1
ATOM 604 C CA . CYS A 1 76 ? -11.793 1.230 14.531 1.00 95.88 76 CYS A CA 1
ATOM 605 C C . CYS A 1 76 ? -11.587 0.027 15.463 1.00 95.88 76 CYS A C 1
ATOM 607 O O . CYS A 1 76 ? -12.574 -0.561 15.889 1.00 95.88 76 CYS A O 1
ATOM 609 N N 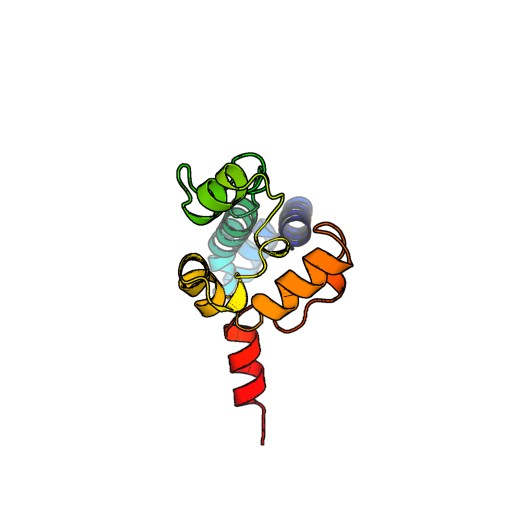. TRP A 1 77 ? -10.338 -0.331 15.783 1.00 96.25 77 TRP A N 1
ATOM 610 C CA . TRP A 1 77 ? -10.010 -1.414 16.715 1.00 96.25 77 TRP A CA 1
ATOM 611 C C . TRP A 1 77 ? -10.421 -1.120 18.166 1.00 96.25 77 TRP A C 1
ATOM 613 O O . TRP A 1 77 ? -10.536 -2.054 18.948 1.00 96.25 77 TRP A O 1
ATOM 623 N N . GLU A 1 78 ? -10.673 0.142 18.527 1.00 97.06 78 GLU A N 1
ATOM 624 C CA . GLU A 1 78 ? -11.119 0.535 19.876 1.00 97.06 78 GLU A CA 1
ATOM 625 C C . GLU A 1 78 ? -12.645 0.470 20.043 1.00 97.06 78 GLU A C 1
ATOM 627 O O . GLU A 1 78 ? -13.161 0.554 21.154 1.00 97.06 78 GLU A O 1
ATOM 632 N N . CYS A 1 79 ? -13.391 0.318 18.945 1.00 97.12 79 CYS A N 1
ATOM 633 C CA . CYS A 1 79 ? -14.848 0.320 18.970 1.00 97.12 79 CYS A CA 1
ATOM 634 C C . CYS A 1 79 ? -15.398 -1.097 19.197 1.00 97.12 79 CYS A C 1
ATOM 636 O O . CYS A 1 79 ? -15.188 -1.978 18.363 1.00 97.12 79 CYS A O 1
ATOM 638 N N . SER A 1 80 ? -16.171 -1.293 20.272 1.00 95.81 80 SER A N 1
ATOM 639 C CA . SER A 1 80 ? -16.854 -2.563 20.589 1.00 95.81 80 SER A CA 1
ATOM 640 C C . SER A 1 80 ? -17.789 -3.041 19.477 1.00 95.81 80 SER A C 1
ATOM 642 O O . SER A 1 80 ? -17.892 -4.235 19.213 1.00 95.81 80 SER A O 1
ATOM 644 N N . ASP A 1 81 ? -18.422 -2.099 18.778 1.00 95.75 81 ASP A N 1
ATOM 645 C CA . ASP A 1 81 ? -19.456 -2.384 17.779 1.00 95.75 81 ASP A CA 1
ATOM 646 C C . ASP A 1 81 ? -18.871 -2.582 16.371 1.00 95.75 81 ASP A C 1
ATOM 648 O O . ASP A 1 81 ? -19.599 -2.681 15.382 1.00 95.75 81 ASP A O 1
ATOM 652 N N . ARG A 1 82 ? -17.537 -2.607 16.229 1.00 95.38 82 ARG A N 1
ATOM 653 C CA . ARG A 1 82 ? -16.876 -2.630 14.914 1.00 95.38 82 ARG A CA 1
ATOM 654 C C . ARG A 1 82 ? -17.300 -3.821 14.052 1.00 95.38 82 ARG A C 1
ATOM 656 O O . ARG A 1 82 ? -17.421 -3.658 12.839 1.00 95.38 82 ARG A O 1
ATOM 663 N N . CYS A 1 83 ? -17.574 -4.978 14.661 1.00 94.75 83 CYS A N 1
ATOM 664 C CA . CYS A 1 83 ? -17.934 -6.207 13.951 1.00 94.75 83 CYS A CA 1
ATOM 665 C C . CYS A 1 83 ? -19.257 -6.083 13.177 1.00 94.75 83 CYS A C 1
ATOM 667 O O . CYS A 1 83 ? -19.398 -6.701 12.128 1.00 94.75 83 CYS A O 1
ATOM 669 N N . SER A 1 84 ? -20.195 -5.251 13.642 1.00 96.12 84 SER A N 1
ATOM 670 C CA . SER A 1 84 ? -21.476 -4.970 12.972 1.00 96.12 84 SER A CA 1
ATOM 671 C C . SER A 1 84 ? -21.503 -3.611 12.257 1.00 96.12 84 SER A C 1
ATOM 673 O O . SER A 1 84 ? -22.530 -3.202 11.718 1.00 96.12 84 SER A O 1
ATOM 675 N N . CYS A 1 85 ? -20.380 -2.886 12.228 1.00 97.44 85 CYS A N 1
ATOM 676 C CA . CYS A 1 85 ? -20.307 -1.548 11.653 1.00 97.44 85 CYS A CA 1
ATOM 677 C C . CYS A 1 85 ? -20.322 -1.582 10.117 1.00 97.44 85 CYS A C 1
ATOM 679 O O . CYS A 1 85 ? -19.339 -1.990 9.493 1.00 97.44 85 CYS A O 1
ATOM 681 N N . THR A 1 86 ? -21.390 -1.061 9.512 1.00 97.12 86 THR A N 1
ATOM 682 C CA . THR A 1 86 ? -21.583 -1.034 8.049 1.00 97.12 86 THR A CA 1
ATOM 683 C C . THR A 1 86 ? -20.642 -0.075 7.317 1.00 97.12 86 THR A C 1
ATOM 685 O O . THR A 1 86 ? -20.326 -0.257 6.144 1.00 97.12 86 THR A O 1
ATOM 688 N N . LYS A 1 87 ? -20.082 0.924 8.016 1.00 96.00 87 LYS A N 1
ATOM 689 C CA . LYS A 1 87 ? -19.060 1.824 7.442 1.00 96.00 87 LYS A CA 1
ATOM 690 C C . LYS A 1 87 ? -17.800 1.072 7.005 1.00 96.00 87 LYS A C 1
ATOM 692 O O . LYS A 1 87 ? -17.031 1.591 6.204 1.00 96.00 87 LYS A O 1
ATOM 697 N N . LEU A 1 88 ? -17.577 -0.134 7.533 1.00 96.44 88 LEU A N 1
ATOM 698 C CA . LEU A 1 88 ? -16.435 -0.980 7.196 1.00 96.44 88 LEU A CA 1
ATOM 699 C C . LEU A 1 88 ? -16.725 -1.971 6.058 1.00 96.44 88 LEU A C 1
ATOM 701 O O . LEU A 1 88 ? -15.808 -2.674 5.643 1.00 96.44 88 LEU A O 1
ATOM 705 N N . ASP A 1 89 ? -17.940 -2.023 5.505 1.00 95.75 89 ASP A N 1
ATOM 706 C CA . ASP A 1 89 ? -18.331 -3.065 4.542 1.00 95.75 89 ASP A CA 1
ATOM 707 C C . ASP A 1 89 ? -17.521 -3.014 3.247 1.00 95.75 89 ASP A C 1
ATOM 709 O O . ASP A 1 89 ? -17.046 -4.045 2.766 1.00 95.75 89 ASP A O 1
ATOM 713 N N . TYR A 1 90 ? -17.260 -1.813 2.722 1.00 93.75 90 TYR A N 1
ATOM 714 C CA . TYR A 1 90 ? -16.367 -1.664 1.572 1.00 93.75 90 TYR A CA 1
ATOM 715 C C . TYR A 1 90 ? -14.963 -2.204 1.880 1.00 93.75 90 TYR A C 1
ATOM 717 O O . TYR A 1 90 ? -14.387 -2.934 1.070 1.00 93.75 90 TYR A O 1
ATOM 725 N N . LEU A 1 91 ? -14.428 -1.908 3.070 1.00 93.94 91 LEU A N 1
ATOM 726 C CA . LEU A 1 91 ? -13.122 -2.417 3.481 1.00 93.94 91 LEU A CA 1
ATOM 727 C C . LEU A 1 91 ? -13.138 -3.938 3.627 1.00 93.94 91 LEU A C 1
ATOM 729 O O . LEU A 1 91 ? -12.204 -4.572 3.156 1.00 93.94 91 LEU A O 1
ATOM 733 N N . ARG A 1 92 ? -14.195 -4.541 4.186 1.00 94.69 92 ARG A N 1
ATOM 734 C CA . ARG A 1 92 ? -14.353 -6.007 4.250 1.00 94.69 92 ARG A CA 1
ATOM 735 C C . ARG A 1 92 ? -14.405 -6.641 2.869 1.00 94.69 92 ARG A C 1
ATOM 737 O O . ARG A 1 92 ? -13.894 -7.741 2.674 1.00 94.69 92 ARG A O 1
ATOM 744 N N . SER A 1 93 ? -14.985 -5.936 1.900 1.00 94.12 93 SER A N 1
ATOM 745 C CA . SER A 1 93 ? -15.038 -6.408 0.523 1.00 94.12 93 SER A CA 1
ATOM 746 C C . SER A 1 93 ? -13.624 -6.582 -0.051 1.00 94.12 93 SER A C 1
ATOM 748 O O . SER A 1 93 ? -13.364 -7.581 -0.716 1.00 94.12 93 SER A O 1
ATOM 750 N N . VAL A 1 94 ? -12.692 -5.674 0.239 1.00 94.44 94 VAL A N 1
ATOM 751 C CA . VAL A 1 94 ? -11.307 -5.739 -0.262 1.00 94.44 94 VAL A CA 1
ATOM 752 C C . VAL A 1 94 ? -10.407 -6.570 0.662 1.00 94.44 94 VAL A C 1
ATOM 754 O O . VAL A 1 94 ? -9.525 -7.292 0.189 1.00 94.44 94 VAL A O 1
ATOM 757 N N . HIS A 1 95 ? -10.663 -6.505 1.968 1.00 94.44 95 HIS A N 1
ATOM 758 C CA . HIS A 1 95 ? -9.886 -7.106 3.046 1.00 94.44 95 HIS A CA 1
ATOM 759 C C . HIS A 1 95 ? -10.726 -8.152 3.794 1.00 94.44 95 HIS A C 1
ATOM 761 O O . HIS A 1 95 ? -11.336 -7.843 4.820 1.00 94.44 95 HIS A O 1
ATOM 767 N N . PRO A 1 96 ? -10.753 -9.414 3.329 1.00 92.62 96 PRO A N 1
ATOM 768 C CA . PRO A 1 96 ? -11.673 -10.427 3.853 1.00 92.62 96 PRO A CA 1
ATOM 769 C C . PRO A 1 96 ? -11.432 -10.798 5.324 1.00 92.62 96 PRO A C 1
ATOM 771 O O . PRO A 1 96 ? -12.323 -11.342 5.964 1.00 92.62 96 PRO A O 1
ATOM 774 N N . ASN A 1 97 ? -10.247 -10.498 5.868 1.00 95.25 97 ASN A N 1
ATOM 775 C CA . ASN A 1 97 ? -9.898 -10.715 7.276 1.00 95.25 97 ASN A CA 1
ATOM 776 C C . ASN A 1 97 ? -9.795 -9.399 8.067 1.00 95.25 97 ASN A C 1
ATOM 778 O O . ASN A 1 97 ? -9.043 -9.332 9.039 1.00 95.25 97 ASN A O 1
ATOM 782 N N . LEU A 1 98 ? -10.511 -8.347 7.649 1.00 96.06 98 LEU A N 1
ATOM 783 C CA . LEU A 1 98 ? -10.436 -7.023 8.274 1.00 96.06 98 LEU A CA 1
ATOM 784 C C . LEU A 1 98 ? -10.628 -7.084 9.792 1.00 96.06 98 LEU A C 1
ATOM 786 O O . LEU A 1 98 ? -9.829 -6.509 10.523 1.00 96.06 98 LEU A O 1
ATOM 790 N N . ASP A 1 99 ? -11.653 -7.789 10.272 1.00 95.81 99 ASP A N 1
ATOM 791 C CA . ASP A 1 99 ? -11.960 -7.827 11.702 1.00 95.81 99 ASP A CA 1
ATOM 792 C C . ASP A 1 99 ? -10.857 -8.522 12.516 1.00 95.81 99 ASP A C 1
ATOM 794 O O . ASP A 1 99 ? -10.482 -8.025 13.575 1.00 95.81 99 ASP A O 1
ATOM 798 N N . TYR A 1 100 ? -10.260 -9.587 11.972 1.00 96.00 100 TYR A N 1
ATOM 799 C CA . TYR A 1 100 ? -9.078 -10.229 12.551 1.00 96.00 100 TYR A CA 1
ATOM 800 C C . TYR A 1 100 ? -7.865 -9.284 12.576 1.00 96.00 100 TYR A C 1
ATOM 802 O O . TYR A 1 100 ? -7.119 -9.237 13.553 1.00 96.00 100 TYR A O 1
ATOM 810 N N . HIS A 1 101 ? -7.650 -8.495 11.519 1.00 96.50 101 HIS A N 1
ATOM 811 C CA . HIS A 1 101 ? -6.564 -7.508 11.492 1.00 96.50 101 HIS A CA 1
ATOM 812 C C . HIS A 1 101 ? -6.794 -6.369 12.483 1.00 96.50 101 HIS A C 1
ATOM 814 O O . HIS A 1 101 ? -5.838 -5.929 13.114 1.00 96.50 101 HIS A O 1
ATOM 820 N N . LEU A 1 102 ? -8.039 -5.929 12.678 1.00 96.81 102 LEU A N 1
ATOM 821 C CA . LEU A 1 102 ? -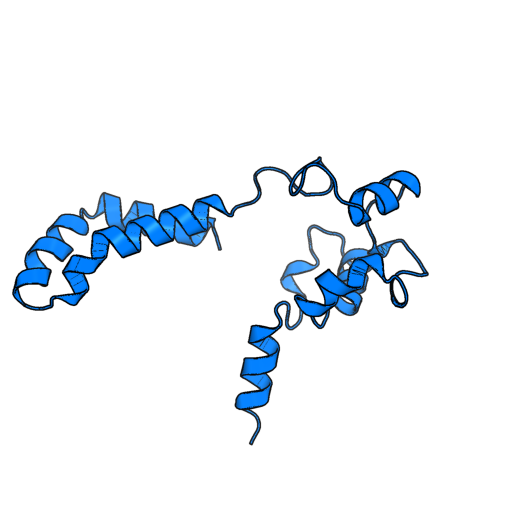8.383 -4.938 13.697 1.00 96.81 102 LEU A CA 1
ATOM 822 C C . LEU A 1 102 ? -8.121 -5.470 15.115 1.00 96.81 102 LEU A C 1
ATOM 824 O O . LEU A 1 102 ? -7.590 -4.718 15.929 1.00 96.81 102 LEU A O 1
ATOM 828 N N . ASP A 1 103 ? -8.365 -6.755 15.396 1.00 97.06 103 ASP A N 1
ATOM 829 C CA . ASP A 1 103 ? -7.951 -7.380 16.668 1.00 97.06 103 ASP A CA 1
ATOM 830 C C . ASP A 1 103 ? -6.433 -7.365 16.857 1.00 97.06 103 ASP A C 1
ATOM 832 O O . ASP A 1 103 ? -5.929 -7.033 17.934 1.00 97.06 103 ASP A O 1
ATOM 836 N N . LEU A 1 104 ? -5.675 -7.687 15.804 1.00 97.50 104 LEU A N 1
ATOM 837 C CA . LEU A 1 104 ? -4.215 -7.620 15.856 1.00 97.50 104 LEU A CA 1
ATOM 838 C C . LEU A 1 104 ? -3.721 -6.193 16.109 1.00 97.50 104 LEU A C 1
ATOM 840 O O . LEU A 1 104 ? -2.759 -6.020 16.857 1.00 97.50 104 LEU A O 1
ATOM 844 N N . ILE A 1 105 ? -4.357 -5.184 15.511 1.00 96.25 105 ILE A N 1
ATOM 845 C CA . ILE A 1 105 ? -4.008 -3.779 15.746 1.00 96.25 105 ILE A CA 1
ATOM 846 C C . ILE A 1 105 ? -4.326 -3.390 17.190 1.00 96.25 105 ILE A C 1
ATOM 848 O O . ILE A 1 105 ? -3.472 -2.794 17.840 1.00 96.25 105 ILE A O 1
ATOM 852 N N . GLY A 1 106 ? -5.486 -3.778 17.725 1.00 95.69 106 GLY A N 1
ATOM 853 C CA . GLY A 1 106 ? -5.820 -3.535 19.131 1.00 95.69 106 GLY A CA 1
ATOM 854 C C . GLY A 1 106 ? -4.825 -4.187 20.097 1.00 95.69 106 GLY A C 1
ATOM 855 O O . GLY A 1 106 ? -4.444 -3.587 21.096 1.00 95.69 106 GLY A O 1
ATOM 856 N N . LYS A 1 107 ? -4.336 -5.389 19.769 1.00 96.75 107 LYS A N 1
ATOM 857 C CA . LYS A 1 107 ? -3.401 -6.146 20.615 1.00 96.75 107 LYS A CA 1
ATOM 858 C C . LYS A 1 107 ? -1.942 -5.695 20.511 1.00 96.75 107 LYS A C 1
ATOM 860 O O . LYS A 1 107 ? -1.229 -5.703 21.510 1.00 96.75 107 LYS A O 1
ATOM 865 N N . TYR A 1 108 ? -1.461 -5.389 19.307 1.00 96.25 108 TYR A N 1
ATOM 866 C CA . TYR A 1 108 ? -0.034 -5.157 19.034 1.00 96.25 108 TYR A CA 1
ATOM 867 C C . TYR A 1 108 ? 0.294 -3.716 18.628 1.00 96.25 108 TYR A C 1
ATOM 869 O O . TYR A 1 108 ? 1.472 -3.364 18.529 1.00 96.25 108 TYR A O 1
ATOM 877 N N . GLY A 1 109 ? -0.725 -2.895 18.392 1.00 93.94 109 GLY A N 1
ATOM 878 C CA . GLY A 1 109 ? -0.604 -1.544 17.869 1.00 93.94 109 GLY A CA 1
ATOM 879 C C . GLY A 1 109 ? -0.464 -1.485 16.338 1.00 93.94 109 GLY A C 1
ATOM 880 O O . GLY A 1 109 ? -0.096 -2.474 15.686 1.00 93.94 109 GLY A O 1
ATOM 881 N N . PRO A 1 110 ? -0.720 -0.301 15.746 1.00 89.94 110 PRO A N 1
ATOM 882 C CA . PRO A 1 110 ? -0.697 -0.086 14.295 1.00 89.94 110 PRO A CA 1
ATOM 883 C C . PRO A 1 110 ? 0.690 -0.281 13.666 1.00 89.94 110 PRO A C 1
ATOM 885 O O . PRO A 1 110 ? 0.780 -0.623 12.491 1.00 89.94 110 PRO A O 1
ATOM 888 N N . GLU A 1 111 ? 1.760 -0.164 14.452 1.00 89.75 111 GLU A N 1
ATOM 889 C CA . GLU A 1 111 ? 3.136 -0.311 13.961 1.00 89.75 111 GLU A CA 1
ATOM 890 C C . GLU A 1 111 ? 3.581 -1.773 13.800 1.00 89.75 111 GLU A C 1
ATOM 892 O O . GLU A 1 111 ? 4.509 -2.071 13.051 1.00 89.75 111 GLU A O 1
ATOM 897 N N . ARG A 1 112 ? 2.957 -2.719 14.520 1.00 92.50 112 ARG A N 1
ATOM 898 C CA . ARG A 1 112 ? 3.492 -4.091 14.659 1.00 92.50 112 ARG A CA 1
ATOM 899 C C . ARG A 1 112 ? 2.586 -5.188 14.116 1.00 92.50 112 ARG A C 1
ATOM 901 O O . ARG A 1 112 ? 3.055 -6.310 13.919 1.00 92.50 112 ARG A O 1
ATOM 908 N N . TRP A 1 113 ? 1.312 -4.896 13.855 1.00 94.00 113 TRP A N 1
ATOM 909 C CA . TRP A 1 113 ? 0.345 -5.908 13.415 1.00 94.00 113 TRP A CA 1
ATOM 910 C C . TRP A 1 113 ? 0.677 -6.497 12.036 1.00 94.00 113 TRP A C 1
ATOM 912 O O . TRP A 1 113 ? 0.400 -7.669 11.784 1.00 94.00 113 TRP A O 1
ATOM 922 N N . PHE A 1 114 ? 1.289 -5.706 11.146 1.00 90.19 114 PHE A N 1
ATOM 923 C CA . PHE A 1 114 ? 1.426 -6.053 9.730 1.00 90.19 114 PHE A CA 1
ATOM 924 C C . PHE A 1 114 ? 2.243 -7.330 9.499 1.00 90.19 114 PHE A C 1
ATOM 926 O O . PHE A 1 114 ? 1.937 -8.092 8.584 1.00 90.19 114 PHE A O 1
ATOM 933 N N . SER A 1 115 ? 3.245 -7.613 10.339 1.00 92.19 115 SER A N 1
ATOM 934 C CA . SER A 1 115 ? 4.043 -8.851 10.265 1.00 92.19 115 SER A CA 1
ATOM 935 C C . SER A 1 115 ? 3.270 -10.107 10.686 1.00 92.19 115 SER A C 1
ATOM 937 O O . SER A 1 115 ? 3.696 -11.216 10.387 1.00 92.19 115 SER A O 1
ATOM 939 N N . LYS A 1 116 ? 2.130 -9.940 11.363 1.00 93.69 116 LYS A N 1
ATOM 940 C CA . LYS A 1 116 ? 1.273 -11.015 11.887 1.00 93.69 116 LYS A CA 1
ATOM 941 C C . LYS A 1 116 ? -0.012 -11.186 11.084 1.00 93.69 116 LYS A C 1
ATOM 943 O O . LYS A 1 116 ? -0.874 -11.970 11.466 1.00 93.69 116 LYS A O 1
ATOM 948 N N . ARG A 1 117 ? -0.174 -10.417 10.004 1.00 92.81 117 ARG A N 1
ATOM 949 C CA . ARG A 1 117 ? -1.389 -10.443 9.195 1.00 92.81 117 ARG A CA 1
ATOM 950 C C . ARG A 1 117 ? -1.563 -11.809 8.530 1.00 92.81 117 ARG A C 1
ATOM 952 O O . ARG A 1 117 ? -0.614 -12.376 7.997 1.00 92.81 117 ARG A O 1
ATOM 959 N N . GLY A 1 118 ? -2.803 -12.289 8.511 1.00 90.94 118 GLY A N 1
ATOM 960 C CA . GLY A 1 118 ? -3.224 -13.346 7.592 1.00 90.94 118 GLY A CA 1
ATOM 961 C C . GLY A 1 118 ? -3.397 -12.809 6.167 1.00 90.94 118 GLY A C 1
ATOM 962 O O . GLY A 1 118 ? -2.908 -11.729 5.828 1.00 90.94 118 GLY A O 1
ATOM 963 N N . ILE A 1 119 ? -4.167 -13.524 5.345 1.00 92.69 119 ILE A N 1
ATOM 964 C CA . ILE A 1 119 ? -4.575 -13.055 4.013 1.00 92.69 119 ILE A CA 1
ATOM 965 C C . ILE A 1 119 ? -5.182 -11.650 4.124 1.00 92.69 119 ILE A C 1
ATOM 967 O O . ILE A 1 119 ? -6.151 -11.457 4.862 1.00 92.69 119 ILE A O 1
ATOM 971 N N . HIS A 1 120 ? -4.598 -10.679 3.420 1.00 92.00 120 HIS A N 1
ATOM 972 C CA . HIS A 1 120 ? -4.973 -9.271 3.543 1.00 92.00 120 HIS A CA 1
ATOM 973 C C . HIS A 1 120 ? -5.831 -8.775 2.394 1.00 92.00 120 HIS A C 1
ATOM 975 O O . HIS A 1 120 ? -6.717 -7.959 2.618 1.00 92.00 120 HIS A O 1
ATOM 981 N N . TYR A 1 121 ? -5.609 -9.291 1.192 1.00 93.12 121 TYR A N 1
ATOM 982 C CA . TYR A 1 121 ? -6.365 -8.897 0.017 1.00 93.12 121 TYR A CA 1
ATOM 983 C C . TYR A 1 121 ? -7.245 -10.033 -0.488 1.00 93.12 121 TYR A C 1
ATOM 985 O O . TYR A 1 121 ? -6.862 -11.203 -0.426 1.00 93.12 121 TYR A O 1
ATOM 993 N N . ARG A 1 122 ? -8.408 -9.680 -1.043 1.00 93.81 122 ARG A N 1
ATOM 994 C CA . ARG A 1 122 ? -9.364 -10.630 -1.624 1.00 93.81 122 ARG A CA 1
ATOM 995 C C . ARG A 1 122 ? -8.711 -11.591 -2.624 1.00 93.81 122 ARG A C 1
ATOM 997 O O . ARG A 1 122 ? -8.890 -12.797 -2.497 1.00 93.81 122 ARG A O 1
ATOM 1004 N N . TRP A 1 123 ? -7.886 -11.093 -3.543 1.00 92.44 123 TRP A N 1
ATOM 1005 C CA . TRP A 1 123 ? -7.253 -11.929 -4.573 1.00 92.44 123 TRP A CA 1
ATOM 1006 C C . TRP A 1 123 ? -6.285 -12.981 -4.012 1.00 92.44 123 TRP A C 1
ATOM 1008 O O . TRP A 1 123 ? -6.085 -14.026 -4.627 1.00 92.44 123 TRP A O 1
ATOM 1018 N N . GLN A 1 124 ? -5.704 -12.761 -2.826 1.00 91.81 124 GLN A N 1
ATOM 1019 C CA . GLN A 1 124 ? -4.893 -13.785 -2.158 1.00 91.81 124 GLN A CA 1
ATOM 1020 C C . GLN A 1 124 ? -5.771 -14.946 -1.673 1.00 91.81 124 GLN A C 1
ATOM 1022 O O . GLN A 1 124 ? -5.375 -16.099 -1.800 1.00 91.81 124 GLN A O 1
ATOM 1027 N N . LYS A 1 125 ? -6.978 -14.648 -1.171 1.00 86.94 125 LYS A N 1
ATOM 1028 C CA . LYS A 1 125 ? -7.960 -15.661 -0.760 1.00 86.94 125 LYS A CA 1
ATOM 1029 C C . LYS A 1 125 ? -8.445 -16.466 -1.965 1.00 86.94 125 LYS A C 1
ATOM 1031 O O . LYS A 1 125 ? -8.347 -17.689 -1.966 1.00 86.94 125 LYS A O 1
ATOM 1036 N N . GLU A 1 126 ? -8.867 -15.775 -3.019 1.00 88.31 126 GLU A N 1
ATOM 1037 C CA . GLU A 1 126 ? -9.325 -16.407 -4.263 1.00 88.31 126 GLU A CA 1
ATOM 1038 C C . GLU A 1 126 ? -8.248 -17.323 -4.867 1.00 88.31 126 GLU A C 1
ATOM 1040 O O . GLU A 1 126 ? -8.551 -18.407 -5.359 1.00 88.31 126 GLU A O 1
ATOM 1045 N N . SER A 1 127 ? -6.974 -16.924 -4.790 1.00 81.81 127 SER A N 1
ATOM 1046 C CA . SER A 1 127 ? -5.855 -17.748 -5.266 1.00 81.81 127 SER A CA 1
ATOM 1047 C C . SER A 1 127 ? -5.684 -19.031 -4.446 1.00 81.81 127 SER A C 1
ATOM 1049 O O . SER A 1 127 ? -5.444 -20.092 -5.021 1.00 81.81 127 SER A O 1
ATOM 1051 N N . THR A 1 128 ? -5.846 -18.961 -3.118 1.00 79.25 128 THR A N 1
ATOM 1052 C CA . THR A 1 128 ? -5.769 -20.141 -2.235 1.00 79.25 128 THR A CA 1
ATOM 1053 C C . THR A 1 128 ? -6.952 -21.094 -2.396 1.00 79.25 128 THR A C 1
ATOM 1055 O O . THR A 1 128 ? -6.801 -22.298 -2.226 1.00 79.25 128 THR A O 1
ATOM 1058 N N . GLU A 1 129 ? -8.130 -20.578 -2.746 1.00 81.06 129 GLU A N 1
ATOM 1059 C CA . GLU A 1 129 ? -9.324 -21.399 -2.976 1.00 81.06 129 GLU A CA 1
ATOM 1060 C C . GLU A 1 129 ? -9.242 -22.140 -4.314 1.00 81.06 129 GLU A C 1
ATOM 1062 O O . GLU A 1 129 ? -9.577 -23.318 -4.379 1.00 81.06 129 GLU A O 1
ATOM 1067 N N . LYS A 1 130 ? -8.701 -21.497 -5.357 1.00 73.62 130 LYS A N 1
ATOM 1068 C CA . LYS A 1 130 ? -8.461 -22.117 -6.675 1.00 73.62 130 LYS A CA 1
ATOM 1069 C C . LYS A 1 130 ? -7.418 -23.238 -6.666 1.00 73.62 130 LYS A C 1
ATOM 1071 O O . LYS A 1 130 ? -7.366 -24.018 -7.607 1.00 73.62 130 LYS A O 1
ATOM 1076 N N . THR A 1 131 ? -6.560 -23.285 -5.651 1.00 68.19 131 THR A N 1
ATOM 1077 C CA . THR A 1 131 ? -5.486 -24.284 -5.512 1.00 68.19 131 THR A CA 1
ATOM 1078 C C . THR A 1 131 ? -5.843 -25.420 -4.553 1.00 68.19 131 THR A C 1
ATOM 1080 O O . THR A 1 131 ? -5.019 -26.307 -4.327 1.00 68.19 131 THR A O 1
ATOM 1083 N N . LYS A 1 132 ? -7.058 -25.419 -3.992 1.00 59.53 132 LYS A N 1
ATOM 1084 C CA . LYS A 1 132 ? -7.548 -26.505 -3.143 1.00 59.53 132 LYS A CA 1
ATOM 1085 C C . LYS A 1 132 ? -8.026 -27.665 -4.043 1.00 59.53 132 LYS A C 1
ATOM 1087 O O . LYS A 1 132 ? -8.802 -27.385 -4.955 1.00 59.53 132 LYS A O 1
ATOM 1092 N N . PRO A 1 133 ? -7.527 -28.901 -3.845 1.00 55.53 133 PRO A N 1
ATOM 1093 C CA . PRO A 1 133 ? -7.898 -30.061 -4.657 1.00 55.53 133 PRO A CA 1
ATOM 1094 C C . PRO A 1 133 ? -9.374 -30.440 -4.512 1.00 55.53 133 PRO A C 1
ATOM 1096 O O . PRO A 1 133 ? -9.961 -30.142 -3.442 1.00 55.53 133 PRO A O 1
#

Solvent-accessible surface area (backbone atoms only — not comparable to full-atom values): 7866 Å² total; per-residue (Å²): 107,54,70,57,46,51,52,48,53,52,50,40,59,78,66,47,42,65,60,54,28,61,64,44,26,82,83,37,66,73,34,67,48,46,68,58,52,54,52,50,49,51,54,55,44,67,67,55,76,91,43,57,63,91,79,66,23,78,60,96,76,46,72,63,59,52,51,26,54,75,70,72,41,96,42,68,52,75,46,90,62,50,90,78,41,68,85,45,48,70,55,40,67,49,17,73,42,45,71,62,50,32,52,37,26,60,74,57,34,85,91,53,26,74,86,71,56,70,68,58,44,42,69,58,50,55,53,56,58,74,69,55,132

Foldseek 3Di:
DLVVLVVVLVVCVVVVCLVVLVVCCVPPVVSVCVVVVSVVSVVVNVPPWPDDVQRCTDDVDQPQNCVCVVVVHSHLLPDPCSVVDPSCVVVCQFFVCVNVLSPLCNVPNPVPSPVVDDRGGPVVVVVVVVPDD